Protein AF-A0A914DJX3-F1 (afdb_monomer)

Sequence (68 aa):
MNTVHKNAFRKYQNLEELRIDKCPNLDLIDKFAFKGLQKLRMLTISNNPKLTHIYKATFAGIGNEDSL

Nearest PDB structures (foldseek):
  7fig-assembly1_R  TM=9.323E-01  e=2.061E-03  Homo sapiens
  7utz-assembly1_R  TM=9.417E-01  e=5.380E-03  Homo sapiens
  7t9m-assembly1_R  TM=9.511E-01  e=7.408E-03  Homo sapiens
  7t9i-assembly1_R  TM=9.392E-01  e=1.087E-02  Homo sapiens
  7t9n-assembly1_R  TM=9.565E-01  e=2.198E-02  Homo sapiens

Foldseek 3Di:
DAELDACNPQVCLQDAEDEQAQPQPYQEYDANSVANVACHNYYHHYHHVNHDYYDPRSCPRHHNPPVD

Mean predicted aligned error: 3.22 Å

Organism: NCBI:txid290746

Solvent-accessible surface area (backbone atoms only — not comparable to full-atom values): 3676 Å² total; per-residue (Å²): 134,39,61,47,42,58,42,70,44,38,88,42,38,78,38,39,72,46,77,53,59,68,39,70,66,35,32,34,38,32,51,26,20,45,20,41,20,28,36,43,76,43,80,46,80,42,70,37,84,44,52,78,45,72,42,92,47,20,68,45,55,52,32,73,64,75,84,125

Structure (mmCIF, N/CA/C/O backbone):
data_AF-A0A914DJX3-F1
#
_entry.id   AF-A0A914DJX3-F1
#
loop_
_atom_site.group_PDB
_atom_site.id
_atom_site.type_symbol
_atom_site.label_atom_id
_atom_site.label_alt_id
_atom_site.label_comp_id
_atom_site.label_asym_id
_atom_site.label_entity_id
_atom_site.label_seq_id
_atom_site.pdbx_PDB_ins_code
_atom_site.Cartn_x
_atom_site.Cartn_y
_atom_site.Cartn_z
_atom_site.occupancy
_atom_site.B_iso_or_equiv
_atom_site.auth_seq_id
_atom_site.auth_comp_id
_atom_site.auth_asym_id
_atom_site.auth_atom_id
_atom_site.pdbx_PDB_model_num
ATOM 1 N N . MET A 1 1 ? -6.362 -0.775 -17.439 1.00 76.81 1 MET A N 1
ATOM 2 C CA . MET A 1 1 ? -5.460 -0.322 -16.368 1.00 76.81 1 MET A CA 1
ATOM 3 C C . MET A 1 1 ? -6.139 -0.641 -15.051 1.00 76.81 1 MET A C 1
ATOM 5 O O . MET A 1 1 ? -7.232 -0.132 -14.824 1.00 76.81 1 MET A O 1
ATOM 9 N N . ASN A 1 2 ? -5.580 -1.551 -14.258 1.00 95.56 2 ASN A N 1
ATOM 10 C CA . ASN A 1 2 ? -6.115 -1.904 -12.950 1.00 95.56 2 ASN A CA 1
ATOM 11 C C . ASN A 1 2 ? -5.488 -1.001 -11.901 1.00 95.56 2 ASN A C 1
ATOM 13 O O . ASN A 1 2 ? -4.263 -0.908 -11.781 1.00 95.56 2 ASN A O 1
ATOM 17 N N . THR A 1 3 ? -6.358 -0.359 -11.137 1.00 97.62 3 THR A N 1
ATOM 18 C CA . THR A 1 3 ? -5.990 0.734 -10.255 1.00 97.62 3 THR A CA 1
ATOM 19 C C . THR A 1 3 ? -6.575 0.499 -8.875 1.00 97.62 3 THR A C 1
ATOM 21 O O . THR A 1 3 ? -7.756 0.179 -8.738 1.00 97.62 3 THR A O 1
ATOM 24 N N . VAL A 1 4 ? -5.779 0.729 -7.832 1.00 98.12 4 VAL A N 1
ATOM 25 C CA . VAL A 1 4 ? -6.336 0.973 -6.498 1.00 98.12 4 VAL A CA 1
ATOM 26 C C . VAL A 1 4 ? -6.817 2.419 -6.466 1.00 98.12 4 VAL A C 1
ATOM 28 O O . VAL A 1 4 ? -6.018 3.355 -6.434 1.00 98.12 4 VAL A O 1
ATOM 31 N N . HIS A 1 5 ? -8.132 2.599 -6.532 1.00 98.12 5 HIS A N 1
ATOM 32 C CA . HIS A 1 5 ? -8.749 3.914 -6.657 1.00 98.12 5 HIS A CA 1
ATOM 33 C C . HIS A 1 5 ? -8.698 4.728 -5.361 1.00 98.12 5 HIS A C 1
ATOM 35 O O . HIS A 1 5 ? -8.606 4.198 -4.252 1.00 98.12 5 HIS A O 1
ATOM 41 N N . LYS A 1 6 ? -8.839 6.048 -5.504 1.00 97.75 6 LYS A N 1
ATOM 42 C CA . LYS A 1 6 ? -9.087 6.972 -4.395 1.00 97.75 6 LYS A CA 1
ATOM 43 C C . LYS A 1 6 ? -10.162 6.428 -3.443 1.00 97.75 6 LYS A C 1
ATOM 45 O O . LYS A 1 6 ? -11.241 6.041 -3.884 1.00 97.75 6 LYS A O 1
ATOM 50 N N . ASN A 1 7 ? -9.903 6.498 -2.134 1.00 96.88 7 ASN A N 1
ATOM 51 C CA . ASN A 1 7 ? -10.804 6.035 -1.072 1.00 96.88 7 ASN A CA 1
ATOM 52 C C . ASN A 1 7 ? -11.168 4.534 -1.131 1.00 96.88 7 ASN A C 1
ATOM 54 O O . ASN A 1 7 ? -12.151 4.150 -0.492 1.00 96.88 7 ASN A O 1
ATOM 58 N N . ALA A 1 8 ? -10.415 3.689 -1.849 1.00 97.94 8 ALA A N 1
ATOM 59 C CA . ALA A 1 8 ? -10.720 2.260 -2.002 1.00 97.94 8 ALA A CA 1
ATOM 60 C C . ALA A 1 8 ? -10.970 1.546 -0.662 1.00 97.94 8 ALA A C 1
ATOM 62 O O . ALA A 1 8 ? -11.816 0.656 -0.580 1.00 97.94 8 ALA A O 1
ATOM 63 N N . PHE A 1 9 ? -10.292 1.984 0.402 1.00 97.19 9 PHE A N 1
ATOM 64 C CA . PHE A 1 9 ? -10.388 1.377 1.728 1.00 97.19 9 PHE A CA 1
ATOM 65 C C . PHE A 1 9 ? -11.076 2.255 2.781 1.00 97.19 9 PHE A C 1
ATOM 67 O O . PHE A 1 9 ? -11.043 1.932 3.964 1.00 97.19 9 PHE A O 1
ATOM 74 N N . ARG A 1 10 ? -11.749 3.345 2.383 1.00 95.62 10 ARG A N 1
ATOM 75 C CA . ARG A 1 10 ? -12.279 4.359 3.320 1.00 95.62 10 ARG A CA 1
ATOM 76 C C . ARG A 1 10 ? -13.252 3.807 4.369 1.00 95.62 10 ARG A C 1
ATOM 78 O O . ARG A 1 10 ? -13.380 4.391 5.440 1.00 95.62 10 ARG A O 1
ATOM 85 N N . LYS A 1 11 ? -13.948 2.707 4.067 1.00 97.00 11 LYS A N 1
ATOM 86 C CA . LYS A 1 11 ? -14.889 2.059 4.995 1.00 97.00 11 LYS A CA 1
ATOM 87 C C . LYS A 1 11 ? -14.207 1.260 6.114 1.00 97.00 11 LYS A C 1
ATOM 89 O O . LYS A 1 11 ? -14.865 0.913 7.085 1.00 97.00 11 LYS A O 1
ATOM 94 N N . TYR A 1 12 ? -12.913 0.967 5.995 1.00 96.44 12 TYR A N 1
ATOM 95 C CA . TYR A 1 12 ? -12.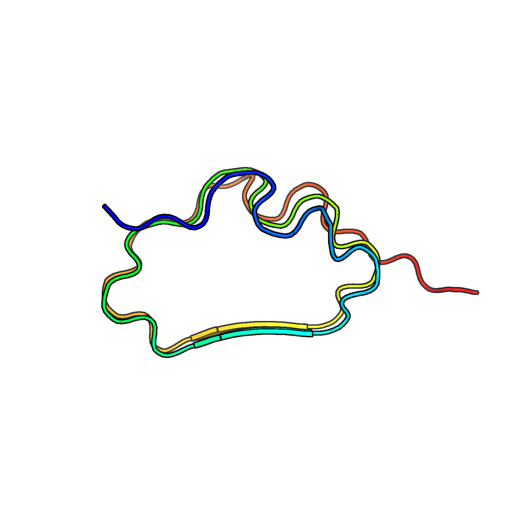175 0.120 6.930 1.00 96.44 12 TYR A CA 1
ATOM 96 C C . TYR A 1 12 ? -11.364 0.952 7.931 1.00 96.44 12 TYR A C 1
ATOM 98 O O . TYR A 1 12 ? -10.148 0.827 8.027 1.00 96.44 12 TYR A O 1
ATOM 106 N N . GLN A 1 13 ? -12.041 1.822 8.681 1.00 94.75 13 GLN A N 1
ATOM 107 C CA . GLN A 1 13 ? -11.384 2.777 9.586 1.00 94.75 13 GLN A CA 1
ATOM 108 C C . GLN A 1 13 ? -10.561 2.102 10.696 1.00 94.75 13 GLN A C 1
ATOM 110 O O . GLN A 1 13 ? -9.550 2.654 11.120 1.00 94.75 13 GLN A O 1
ATOM 115 N N . ASN A 1 14 ? -10.958 0.891 11.100 1.00 95.38 14 ASN A N 1
ATOM 116 C CA . ASN A 1 14 ? -10.284 0.085 12.122 1.00 95.38 14 ASN A CA 1
ATOM 117 C C . ASN A 1 14 ? -9.272 -0.933 11.554 1.00 95.38 14 ASN A C 1
ATOM 119 O O . ASN A 1 14 ? -8.838 -1.812 12.288 1.00 95.38 14 ASN A O 1
ATOM 123 N N . LEU A 1 15 ? -8.943 -0.892 10.256 1.00 96.44 15 LEU A N 1
ATOM 124 C CA . LEU A 1 15 ? -7.990 -1.840 9.668 1.00 96.44 15 LEU A CA 1
ATOM 125 C C . LEU A 1 15 ? -6.565 -1.530 10.137 1.00 96.44 15 LEU A C 1
ATOM 127 O O . LEU A 1 15 ? -6.064 -0.440 9.868 1.00 96.44 15 LEU A O 1
ATOM 131 N N . GLU A 1 16 ? -5.915 -2.504 10.773 1.00 96.12 16 GLU A N 1
ATOM 132 C CA . GLU A 1 16 ? -4.545 -2.361 11.288 1.00 96.12 16 GLU A CA 1
ATOM 133 C C . GLU A 1 16 ? -3.471 -2.826 10.301 1.00 96.12 16 GLU A C 1
ATOM 135 O O . GLU A 1 16 ? -2.388 -2.242 10.237 1.00 96.12 16 GLU A O 1
ATOM 140 N N . GLU A 1 17 ? -3.780 -3.828 9.477 1.00 97.00 17 GLU A N 1
ATOM 141 C CA . GLU A 1 17 ? -2.860 -4.356 8.472 1.00 97.00 17 GLU A CA 1
ATOM 142 C C . GLU A 1 17 ? -3.517 -4.424 7.092 1.00 97.00 17 GLU A C 1
ATOM 144 O O . GLU A 1 17 ? -4.606 -4.975 6.923 1.00 97.00 17 GLU A O 1
ATOM 149 N N . LEU A 1 18 ? -2.821 -3.906 6.080 1.00 97.69 18 LEU A N 1
ATOM 150 C CA . LEU A 1 18 ? -3.202 -4.018 4.677 1.00 97.69 18 LEU A CA 1
ATOM 151 C C . LEU A 1 18 ? -2.035 -4.589 3.873 1.00 97.69 18 LEU A C 1
ATOM 153 O O . LEU A 1 18 ? -0.950 -4.010 3.820 1.00 97.69 18 LEU A O 1
ATOM 157 N N . ARG A 1 19 ? -2.276 -5.713 3.197 1.00 98.19 19 ARG A N 1
ATOM 158 C CA . ARG A 1 19 ? -1.316 -6.327 2.276 1.00 98.19 19 ARG A CA 1
ATOM 159 C C . ARG A 1 19 ? -1.864 -6.312 0.854 1.00 98.19 19 ARG A C 1
ATOM 161 O O . ARG A 1 19 ? -2.908 -6.896 0.582 1.00 98.19 19 ARG A O 1
ATOM 168 N N . ILE A 1 20 ? -1.136 -5.655 -0.042 1.00 97.62 20 ILE A N 1
ATOM 169 C CA . ILE A 1 20 ? -1.321 -5.711 -1.493 1.00 97.62 20 ILE A CA 1
ATOM 170 C C . ILE A 1 20 ? -0.153 -6.530 -2.040 1.00 97.62 20 ILE A C 1
ATOM 172 O O . ILE A 1 20 ? 0.900 -5.989 -2.385 1.00 97.62 20 ILE A O 1
ATOM 176 N N . ASP A 1 21 ? -0.332 -7.847 -2.049 1.00 97.88 21 ASP A N 1
ATOM 177 C CA . ASP A 1 21 ? 0.683 -8.818 -2.456 1.00 97.88 21 ASP A CA 1
ATOM 178 C C . ASP A 1 21 ? 0.210 -9.621 -3.672 1.00 97.88 21 ASP A C 1
ATOM 180 O O . ASP A 1 21 ? -0.979 -9.923 -3.794 1.00 9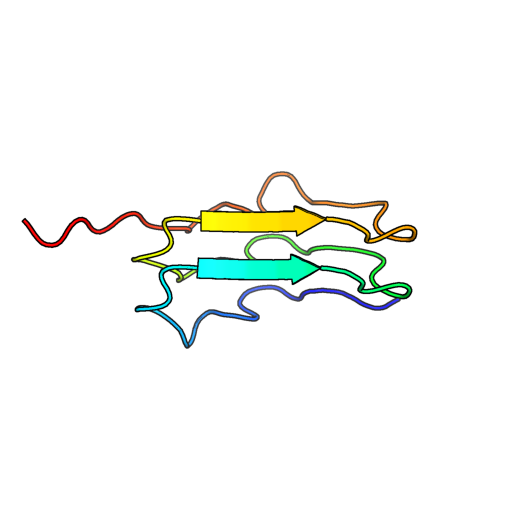7.88 21 ASP A O 1
ATOM 184 N N . LYS A 1 22 ? 1.143 -9.974 -4.565 1.00 97.75 22 LYS A N 1
ATOM 185 C CA . LYS A 1 22 ? 0.901 -10.864 -5.717 1.00 97.75 22 LYS A CA 1
ATOM 186 C C . LYS A 1 22 ? -0.299 -10.440 -6.572 1.00 97.75 22 LYS A C 1
ATOM 188 O O . LYS A 1 22 ? -1.102 -11.273 -6.988 1.00 97.75 22 LYS A O 1
ATOM 193 N N . CYS A 1 23 ? -0.408 -9.148 -6.874 1.00 97.50 23 CYS A N 1
ATOM 194 C CA . CYS A 1 23 ? -1.373 -8.608 -7.828 1.00 97.50 23 CYS A CA 1
ATOM 195 C C . CYS A 1 23 ? -0.681 -8.40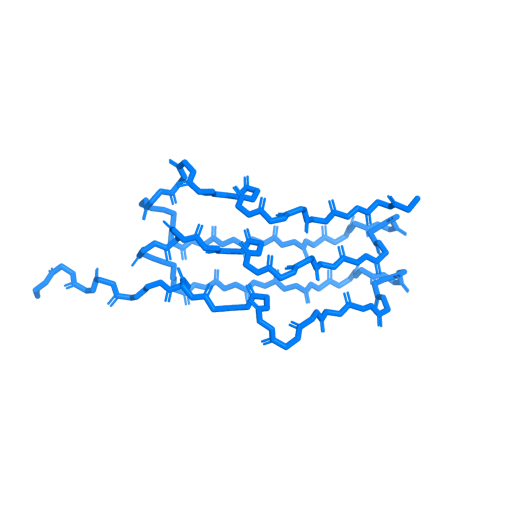2 -9.195 1.00 97.50 23 CYS A C 1
ATOM 197 O O . CYS A 1 23 ? -0.212 -7.299 -9.488 1.00 97.50 23 CYS A O 1
ATOM 199 N N . PRO A 1 24 ? -0.607 -9.431 -10.071 1.00 97.31 24 PRO A N 1
ATOM 200 C CA . PRO A 1 24 ? 0.195 -9.397 -11.304 1.00 97.31 24 PRO A CA 1
ATOM 201 C C . PRO A 1 24 ? -0.307 -8.396 -12.346 1.00 97.31 24 PRO A C 1
ATOM 203 O O . PRO A 1 24 ? 0.409 -8.082 -13.292 1.00 97.31 24 PRO A O 1
ATOM 206 N N . ASN A 1 25 ? -1.541 -7.919 -12.189 1.00 97.81 25 ASN A N 1
ATOM 207 C CA . ASN A 1 25 ? -2.181 -6.990 -13.106 1.00 97.81 25 ASN A CA 1
ATOM 208 C C . ASN A 1 25 ? -2.376 -5.592 -12.512 1.00 97.81 25 ASN A C 1
ATOM 210 O O . ASN A 1 25 ? -2.991 -4.770 -13.178 1.00 97.81 25 ASN A O 1
ATOM 214 N N . LEU A 1 26 ? -1.904 -5.327 -11.288 1.00 98.31 26 LEU A N 1
ATOM 215 C CA . LEU A 1 26 ? -1.993 -4.000 -10.681 1.00 98.31 26 LEU A CA 1
ATOM 216 C C . LEU A 1 26 ? -1.017 -3.052 -11.381 1.00 98.31 26 LEU A C 1
ATOM 218 O O . LEU A 1 26 ? 0.187 -3.276 -11.324 1.00 98.31 26 LEU A O 1
ATOM 222 N N . ASP A 1 27 ? -1.540 -1.999 -12.005 1.00 98.06 27 ASP A N 1
ATOM 223 C CA . ASP A 1 27 ? -0.743 -1.042 -12.776 1.00 98.06 27 ASP A CA 1
ATOM 224 C C . ASP A 1 27 ? -0.409 0.214 -11.951 1.00 98.06 27 ASP A C 1
ATOM 226 O O . ASP A 1 27 ? 0.692 0.765 -12.056 1.00 98.06 27 ASP A O 1
ATOM 230 N N . LEU A 1 28 ? -1.364 0.674 -11.127 1.00 98.12 28 LEU A N 1
ATOM 231 C CA . LEU A 1 28 ? -1.300 1.976 -10.459 1.00 98.12 28 LEU A CA 1
ATOM 232 C C . LEU A 1 28 ? -2.026 2.018 -9.106 1.00 98.12 28 LEU A C 1
ATOM 234 O O . LEU A 1 28 ? -3.065 1.388 -8.907 1.00 98.12 28 LEU A O 1
ATOM 238 N N . ILE A 1 29 ? -1.516 2.844 -8.191 1.00 98.31 29 ILE A N 1
ATOM 239 C CA . ILE A 1 29 ? -2.205 3.234 -6.954 1.00 98.31 29 ILE A CA 1
ATOM 240 C C . ILE A 1 29 ? -2.474 4.744 -6.987 1.00 98.31 29 ILE A C 1
ATOM 242 O O . ILE A 1 29 ? -1.549 5.551 -7.108 1.00 98.31 29 ILE A O 1
ATOM 246 N N . ASP A 1 30 ?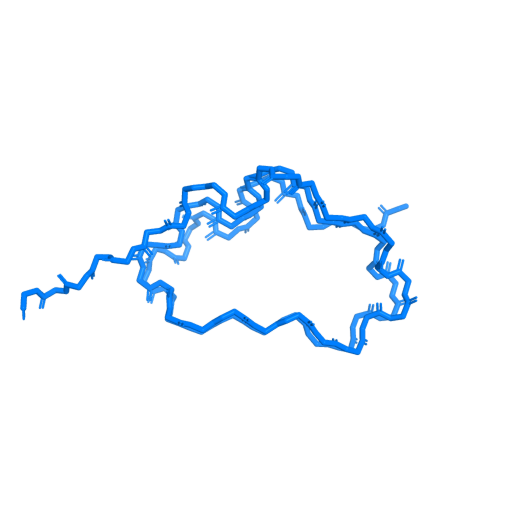 -3.755 5.113 -6.920 1.00 98.00 30 ASP A N 1
ATOM 247 C CA . ASP A 1 30 ? -4.228 6.488 -7.080 1.00 98.00 30 ASP A CA 1
ATOM 248 C C . ASP A 1 30 ? -3.995 7.341 -5.817 1.00 98.00 30 ASP A C 1
ATOM 250 O O . ASP A 1 30 ? -3.824 6.845 -4.698 1.00 98.00 30 ASP A O 1
ATOM 254 N N . LYS A 1 31 ? -4.033 8.667 -5.973 1.00 98.12 31 LYS A N 1
ATOM 255 C CA . LYS A 1 31 ? -3.983 9.606 -4.846 1.00 98.12 31 LYS A CA 1
ATOM 256 C C . LYS A 1 31 ? -5.099 9.314 -3.839 1.00 98.12 31 LYS A C 1
ATOM 258 O O . LYS A 1 31 ? -6.255 9.101 -4.207 1.00 98.12 31 LYS A O 1
ATOM 263 N N . PHE A 1 32 ?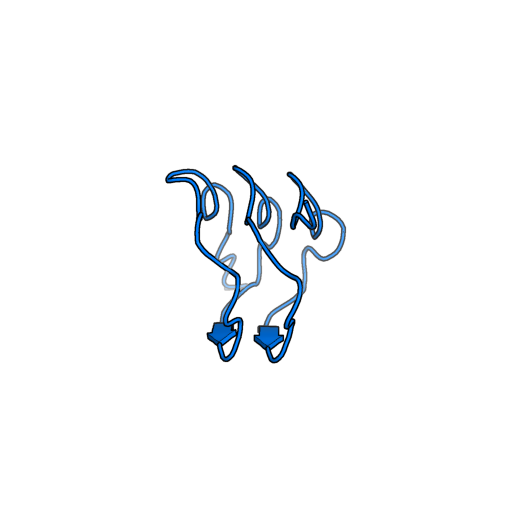 -4.768 9.388 -2.551 1.00 97.94 32 PHE A N 1
ATOM 264 C CA . PHE A 1 32 ? -5.691 9.128 -1.444 1.00 97.94 32 PHE A CA 1
ATOM 265 C C . PHE A 1 32 ? -6.321 7.722 -1.469 1.00 97.94 32 PHE A C 1
ATOM 267 O O . PHE A 1 32 ? -7.409 7.533 -0.920 1.00 97.94 32 PHE A O 1
ATOM 274 N N . ALA A 1 33 ? -5.683 6.733 -2.107 1.00 98.38 33 ALA A N 1
ATOM 275 C CA . ALA A 1 33 ? -6.151 5.345 -2.112 1.00 98.38 33 ALA A CA 1
ATOM 276 C C . ALA A 1 33 ? -6.362 4.793 -0.691 1.00 98.38 33 ALA A C 1
ATOM 278 O O . ALA A 1 33 ? -7.363 4.128 -0.423 1.00 98.38 33 ALA A O 1
ATOM 279 N N . PHE A 1 34 ? -5.468 5.154 0.233 1.00 97.75 34 PHE A N 1
ATOM 280 C CA . PHE A 1 34 ? -5.467 4.704 1.629 1.00 97.75 34 PHE A CA 1
ATOM 281 C C . PHE A 1 34 ? -6.124 5.692 2.604 1.00 97.75 34 PHE A C 1
ATOM 283 O O . PHE A 1 34 ? -6.025 5.534 3.819 1.00 97.75 34 PHE A O 1
ATOM 290 N N . LYS A 1 35 ? -6.801 6.729 2.095 1.00 97.00 35 LYS A N 1
ATOM 291 C CA . LYS A 1 35 ? -7.433 7.737 2.949 1.00 97.00 35 LYS A CA 1
ATOM 292 C C . LYS A 1 35 ? -8.534 7.119 3.812 1.00 97.00 35 LYS A C 1
ATOM 294 O O . LYS A 1 35 ? -9.460 6.494 3.294 1.00 97.00 35 LYS A O 1
ATOM 299 N N . GLY A 1 36 ? -8.486 7.407 5.111 1.00 95.44 36 GLY A N 1
ATOM 300 C CA . GLY A 1 36 ? -9.480 6.956 6.085 1.00 95.44 36 GLY A CA 1
ATOM 301 C C . GLY A 1 36 ? -9.102 5.677 6.826 1.00 95.44 36 GLY A C 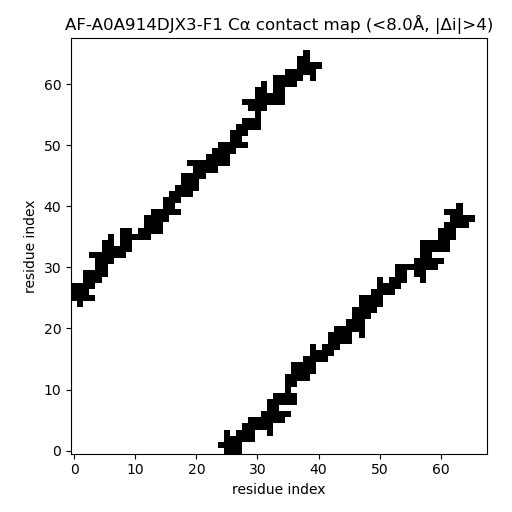1
ATOM 302 O O . GLY A 1 36 ? -9.875 5.249 7.676 1.00 95.44 36 GLY A O 1
ATOM 303 N N . LEU A 1 37 ? -7.940 5.090 6.536 1.00 96.62 37 LEU A N 1
ATOM 304 C CA . LEU A 1 37 ? -7.363 4.014 7.333 1.00 96.62 37 LEU A CA 1
ATOM 305 C C . LEU A 1 37 ? -6.721 4.619 8.592 1.00 96.62 37 LEU A C 1
ATOM 307 O O . LEU A 1 37 ? -5.543 4.962 8.574 1.00 96.62 37 LEU A O 1
ATOM 311 N N . GLN A 1 38 ? -7.524 4.848 9.636 1.00 94.38 38 GLN A N 1
ATOM 312 C CA . GLN A 1 38 ? -7.110 5.606 10.829 1.00 94.38 38 GLN A CA 1
ATOM 313 C C . GLN A 1 38 ? -6.298 4.787 11.832 1.00 94.38 38 GLN A C 1
ATOM 315 O O . GLN A 1 38 ? -5.578 5.364 12.637 1.00 94.38 38 GLN A O 1
ATOM 320 N N . LYS A 1 39 ? -6.414 3.459 11.785 1.00 95.06 39 LYS A N 1
ATOM 321 C CA . LYS A 1 39 ? -5.691 2.542 12.675 1.00 95.06 39 LYS A CA 1
ATOM 322 C C . LYS A 1 39 ? -4.608 1.736 11.961 1.00 95.06 39 LYS A C 1
ATOM 324 O O . LYS A 1 39 ? -4.161 0.730 12.493 1.00 95.06 39 LYS A O 1
ATOM 329 N N . LEU A 1 40 ? -4.207 2.126 10.749 1.00 95.44 40 LEU A N 1
ATOM 330 C CA . LEU A 1 40 ? -3.291 1.321 9.941 1.00 95.44 40 LEU A CA 1
ATOM 331 C C . LEU A 1 40 ? -1.866 1.401 10.480 1.00 95.44 40 LEU A C 1
ATOM 333 O O . LEU A 1 40 ? -1.235 2.454 10.446 1.00 95.44 40 LEU A O 1
ATOM 337 N N . ARG A 1 41 ? -1.340 0.252 10.893 1.00 93.69 41 ARG A N 1
ATOM 338 C CA . ARG A 1 41 ? 0.006 0.094 11.452 1.00 93.69 41 ARG A CA 1
ATOM 339 C C . ARG A 1 41 ? 0.970 -0.524 10.453 1.00 93.69 41 ARG A C 1
ATOM 341 O O . ARG A 1 41 ? 2.157 -0.213 10.470 1.00 93.69 41 ARG A O 1
ATOM 348 N N . MET A 1 42 ? 0.466 -1.388 9.570 1.00 95.56 42 MET A N 1
ATOM 349 C CA . MET A 1 42 ? 1.286 -2.065 8.572 1.00 95.56 42 MET A CA 1
ATOM 350 C C . MET A 1 42 ? 0.645 -2.022 7.190 1.00 95.56 42 MET A C 1
ATOM 352 O O . MET A 1 42 ? -0.461 -2.512 6.969 1.00 95.56 42 MET A O 1
ATOM 356 N N . LEU A 1 43 ? 1.392 -1.469 6.236 1.00 96.50 43 LEU A N 1
ATOM 357 C CA . LEU A 1 43 ? 1.067 -1.497 4.819 1.00 96.50 43 LEU A CA 1
ATOM 358 C C . LEU A 1 43 ? 2.190 -2.205 4.068 1.00 96.50 43 LEU A C 1
ATOM 360 O O . LEU A 1 43 ? 3.317 -1.718 4.020 1.00 96.50 43 LEU A O 1
ATOM 364 N N . THR A 1 44 ? 1.876 -3.342 3.454 1.00 98.06 44 THR A N 1
ATOM 365 C CA . THR A 1 44 ? 2.811 -4.060 2.584 1.00 98.06 44 THR A CA 1
ATOM 366 C C . THR A 1 44 ? 2.326 -3.988 1.146 1.00 98.06 44 THR A C 1
ATOM 368 O O . THR A 1 44 ? 1.189 -4.353 0.852 1.00 98.06 44 THR A O 1
ATOM 371 N N . ILE A 1 45 ? 3.198 -3.541 0.244 1.00 97.38 45 ILE A N 1
ATOM 372 C CA . ILE A 1 45 ? 2.974 -3.555 -1.203 1.00 97.38 45 ILE A CA 1
ATOM 373 C C . ILE A 1 45 ? 4.149 -4.318 -1.815 1.00 97.38 45 ILE A C 1
ATOM 375 O O . ILE A 1 45 ? 5.245 -3.777 -1.936 1.00 97.38 45 ILE A O 1
ATOM 379 N N . SER A 1 46 ? 3.938 -5.588 -2.150 1.00 97.81 46 SER A N 1
ATOM 380 C CA . SER A 1 46 ? 5.005 -6.511 -2.557 1.00 97.81 46 SER A CA 1
ATOM 381 C C . SER A 1 46 ? 4.584 -7.381 -3.736 1.00 97.81 46 SER A C 1
ATOM 383 O O . SER A 1 46 ? 3.401 -7.591 -3.977 1.00 97.81 46 SER A O 1
ATOM 385 N N . ASN A 1 47 ? 5.559 -7.889 -4.493 1.00 98.00 47 ASN A N 1
ATOM 386 C CA . ASN A 1 47 ? 5.328 -8.847 -5.583 1.00 98.00 47 ASN A CA 1
ATOM 387 C C . ASN A 1 47 ? 4.259 -8.404 -6.609 1.00 98.00 47 ASN A C 1
ATOM 389 O O . ASN A 1 47 ? 3.483 -9.222 -7.100 1.00 98.00 47 ASN A O 1
ATOM 393 N N . ASN A 1 48 ? 4.227 -7.109 -6.944 1.00 98.25 48 ASN A N 1
ATOM 394 C CA . ASN A 1 48 ? 3.311 -6.525 -7.930 1.00 98.25 48 ASN A CA 1
ATOM 395 C C . ASN A 1 48 ? 4.101 -6.104 -9.186 1.00 98.25 48 ASN A C 1
ATOM 397 O O . ASN A 1 48 ? 4.441 -4.930 -9.321 1.00 98.25 48 ASN A O 1
ATOM 401 N N . PRO A 1 49 ? 4.441 -7.034 -10.102 1.00 97.94 49 PRO A N 1
ATOM 402 C CA . PRO A 1 49 ? 5.414 -6.798 -11.179 1.00 97.94 49 PRO A CA 1
ATOM 403 C C . PRO A 1 49 ? 5.001 -5.739 -12.212 1.00 97.94 49 PRO A C 1
ATOM 405 O O . PRO A 1 49 ? 5.864 -5.201 -12.897 1.00 97.94 49 PRO A O 1
ATOM 408 N N . LYS A 1 50 ? 3.702 -5.437 -12.343 1.00 98.19 50 LYS A N 1
ATOM 409 C CA . LYS A 1 50 ? 3.194 -4.392 -13.249 1.00 98.19 50 LYS A CA 1
ATOM 410 C C . LYS A 1 50 ? 2.962 -3.040 -12.573 1.00 98.19 50 LYS A C 1
ATOM 412 O O . LYS A 1 50 ? 2.620 -2.077 -13.258 1.00 98.19 50 LYS A O 1
ATOM 417 N N . LEU A 1 5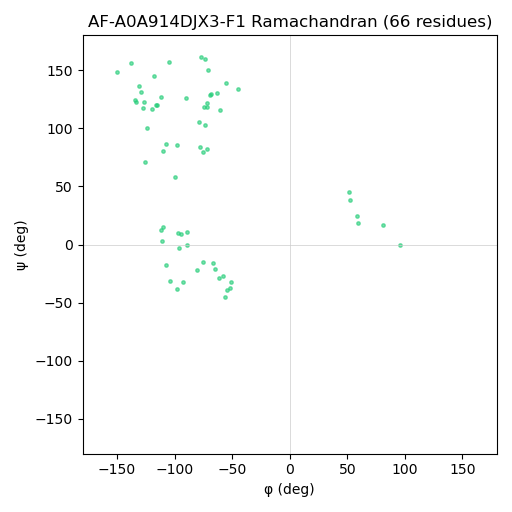1 ? 3.166 -2.941 -11.257 1.00 98.19 51 LEU A N 1
ATOM 418 C CA . LEU A 1 51 ? 2.941 -1.697 -10.534 1.00 98.19 51 LEU A CA 1
ATOM 419 C C . LEU A 1 51 ? 4.066 -0.718 -10.870 1.00 98.19 51 LEU A C 1
ATOM 421 O O . LEU A 1 51 ? 5.179 -0.833 -10.366 1.00 98.19 51 LEU A O 1
ATOM 425 N N . THR A 1 52 ? 3.759 0.249 -11.728 1.00 97.25 52 THR A N 1
ATOM 426 C CA . THR A 1 52 ? 4.733 1.240 -12.216 1.00 97.25 52 THR A CA 1
ATOM 427 C C . THR A 1 52 ? 4.506 2.626 -11.627 1.00 97.25 52 THR A 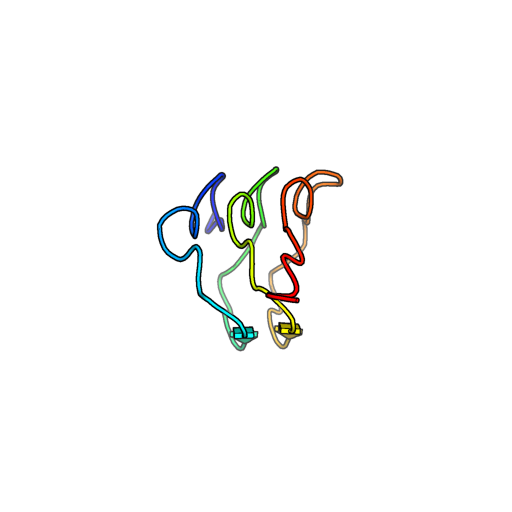C 1
ATOM 429 O O . THR A 1 52 ? 5.408 3.457 -11.664 1.00 97.25 52 THR A O 1
ATOM 432 N N . HIS A 1 53 ? 3.316 2.887 -11.073 1.00 97.69 53 HIS A N 1
ATOM 433 C CA . HIS A 1 53 ? 2.930 4.218 -10.611 1.00 97.69 53 HIS A CA 1
ATOM 434 C C . HIS A 1 53 ? 2.275 4.201 -9.226 1.00 97.69 53 HIS A C 1
ATOM 436 O O . HIS A 1 53 ? 1.240 3.574 -9.005 1.00 97.69 53 HIS A O 1
ATOM 442 N N . ILE A 1 54 ? 2.850 4.981 -8.309 1.00 97.19 54 ILE A N 1
ATOM 443 C CA . ILE A 1 54 ? 2.275 5.327 -7.006 1.00 97.19 54 ILE A CA 1
ATOM 444 C C . ILE A 1 54 ? 2.321 6.852 -6.892 1.00 97.19 54 ILE A C 1
ATOM 446 O O . ILE A 1 54 ? 3.398 7.447 -6.910 1.00 97.19 54 ILE A O 1
ATOM 450 N N . TYR A 1 55 ? 1.167 7.518 -6.794 1.00 96.62 55 TYR A N 1
ATOM 451 C CA . TYR A 1 55 ? 1.149 8.983 -6.706 1.00 96.62 55 TYR A CA 1
ATOM 452 C C . TYR A 1 55 ? 1.678 9.487 -5.358 1.00 96.62 55 TYR A C 1
ATOM 454 O O . TYR A 1 55 ? 1.445 8.873 -4.318 1.00 96.62 55 TYR A O 1
ATOM 462 N N . LYS A 1 56 ? 2.284 10.682 -5.343 1.00 95.00 56 LYS A N 1
ATOM 463 C CA . LYS A 1 56 ? 2.804 11.332 -4.122 1.00 95.00 56 LYS A CA 1
ATOM 464 C C . LYS A 1 56 ? 1.775 11.415 -2.982 1.00 95.00 56 LYS A C 1
ATOM 466 O O . LYS A 1 56 ? 2.119 11.236 -1.822 1.00 95.00 56 LYS A O 1
ATOM 471 N N . ALA A 1 57 ? 0.506 11.661 -3.310 1.00 97.25 57 ALA A N 1
ATOM 472 C CA . ALA A 1 57 ? -0.584 11.780 -2.337 1.00 97.25 57 ALA A CA 1
ATOM 473 C C . ALA A 1 57 ? -1.287 10.445 -2.014 1.00 97.25 57 ALA A C 1
ATOM 475 O O . ALA A 1 57 ? -2.346 10.449 -1.393 1.00 97.25 57 ALA A O 1
ATOM 476 N N . THR A 1 58 ? -0.746 9.301 -2.439 1.00 97.38 58 THR A N 1
ATOM 477 C CA . THR A 1 58 ? -1.324 7.967 -2.183 1.00 97.38 58 THR A CA 1
ATOM 478 C C . THR A 1 58 ? -1.525 7.698 -0.690 1.00 97.38 58 THR A C 1
ATOM 480 O O . THR A 1 58 ? -2.599 7.255 -0.282 1.00 97.38 58 THR A O 1
ATOM 483 N N . PHE A 1 59 ? -0.516 8.030 0.121 1.00 95.50 59 PHE A N 1
ATOM 484 C CA . PHE A 1 59 ? -0.489 7.802 1.571 1.00 95.50 59 PHE A CA 1
ATOM 485 C C . PHE A 1 59 ? -1.088 8.962 2.384 1.00 95.50 59 PHE A C 1
ATOM 487 O O . PHE A 1 59 ? -1.129 8.914 3.610 1.00 95.50 59 PHE A O 1
ATOM 494 N N . ALA A 1 60 ? -1.556 10.026 1.724 1.00 95.56 60 ALA A N 1
ATOM 495 C CA . ALA A 1 60 ? -2.145 11.162 2.419 1.00 95.56 60 ALA A CA 1
ATOM 496 C C . ALA A 1 60 ? -3.493 10.775 3.051 1.00 95.56 60 ALA A C 1
ATOM 498 O O . ALA A 1 60 ? -4.393 10.270 2.374 1.00 95.56 60 ALA A O 1
ATOM 499 N N . GLY A 1 61 ? -3.650 11.070 4.342 1.00 91.38 61 GLY A N 1
ATOM 500 C CA . GLY A 1 61 ? -4.861 10.750 5.099 1.00 91.38 61 GLY A CA 1
ATOM 501 C C . GLY A 1 61 ? -4.938 9.306 5.604 1.00 91.38 61 GLY A C 1
ATOM 502 O O . GLY A 1 61 ? -6.038 8.870 5.950 1.00 91.38 61 GLY A O 1
ATOM 503 N N . ILE A 1 62 ? -3.814 8.582 5.623 1.00 93.31 62 ILE A N 1
ATOM 504 C CA . ILE A 1 62 ? -3.606 7.491 6.584 1.00 93.31 62 ILE A CA 1
ATOM 505 C C . ILE A 1 62 ? -3.468 8.144 7.962 1.00 93.31 62 ILE A C 1
ATOM 507 O O . ILE A 1 62 ? -2.723 9.117 8.101 1.00 93.31 62 ILE A O 1
ATOM 511 N N . GLY A 1 63 ? -4.221 7.649 8.937 1.00 85.31 63 GLY A N 1
ATOM 512 C CA . GLY A 1 63 ? -4.091 8.057 10.331 1.00 85.31 63 GLY A CA 1
ATOM 513 C C . GLY A 1 63 ? -3.387 6.979 11.138 1.00 85.31 63 GLY A C 1
ATOM 514 O O . GLY A 1 63 ? -3.385 5.813 10.747 1.00 85.31 63 GLY A O 1
ATOM 515 N N . ASN A 1 64 ? -2.801 7.391 12.258 1.00 71.12 64 ASN A N 1
ATOM 516 C CA . ASN A 1 64 ? -2.368 6.492 13.320 1.00 71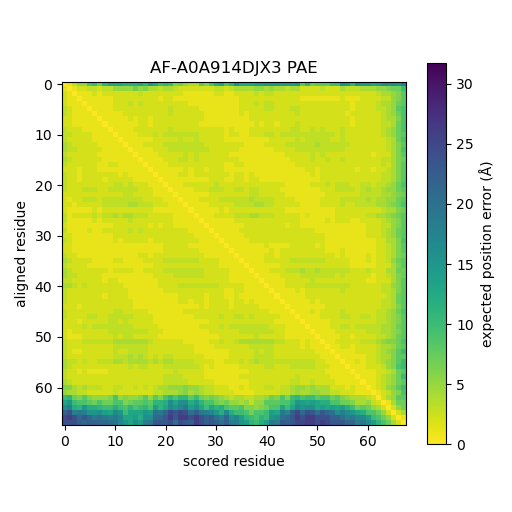.12 64 ASN A CA 1
ATOM 517 C C . ASN A 1 64 ? -3.009 6.971 14.627 1.00 71.12 64 ASN A C 1
ATOM 519 O O . ASN A 1 64 ? -2.361 7.606 15.457 1.00 71.12 64 ASN A O 1
ATOM 523 N N . GLU A 1 65 ? -4.323 6.778 14.739 1.00 73.38 65 GLU A N 1
ATOM 524 C CA . GLU A 1 65 ? -5.071 7.010 15.971 1.00 73.38 65 GLU A CA 1
ATOM 525 C C . GLU A 1 65 ? -4.706 5.906 16.971 1.00 73.38 65 GLU A C 1
ATOM 527 O O . GLU A 1 65 ? -5.410 4.900 17.107 1.00 73.38 65 GLU A O 1
ATOM 532 N N . ASP A 1 66 ? -3.581 6.089 17.664 1.00 64.62 66 ASP A N 1
ATOM 533 C CA . ASP A 1 66 ? -3.282 5.322 18.866 1.00 64.62 66 ASP A CA 1
ATOM 534 C C . ASP A 1 66 ? -4.398 5.613 19.878 1.00 64.62 66 ASP A C 1
ATOM 536 O O . ASP A 1 66 ? -4.642 6.752 20.283 1.00 64.62 66 ASP A O 1
ATOM 540 N N . SER A 1 67 ? -5.159 4.574 20.215 1.00 57.19 67 SER A N 1
ATOM 541 C CA . SER A 1 67 ? -6.216 4.656 21.217 1.00 57.19 67 SER A CA 1
ATOM 542 C C . SER A 1 67 ? -5.566 4.683 22.603 1.00 57.19 67 SER A C 1
ATOM 544 O O . SER A 1 67 ? -5.543 3.640 23.235 1.00 57.19 67 SER A O 1
ATOM 546 N N . LEU A 1 68 ? -5.059 5.859 23.007 1.00 49.12 68 LEU A N 1
ATOM 547 C CA . LEU A 1 68 ? -4.471 6.218 24.316 1.00 49.12 68 LEU A CA 1
ATOM 548 C C . LEU A 1 68 ? -3.356 5.305 24.861 1.00 49.12 68 LEU A C 1
ATOM 550 O O . LEU A 1 68 ? -3.615 4.131 25.195 1.00 49.12 68 LEU A O 1
#

Secondary structure (DSSP, 8-state):
-EEE-TTTTTT-TT--EEEEE--TTEEEE-TTTTTT-TB--EEEEES-TT--EE-TTTTTT--B----

InterPro domains:
  IPR001611 Leucine-rich repeat [PF13855] (14-62)
  IPR032675 Leucine-rich repeat domain superfamily [G3DSA:3.80.10.10] (1-68)

Radius of gyration: 11.95 Å; Cα contacts (8 Å, |Δi|>4): 162; chains: 1; bounding box: 20×23×41 Å

pLDDT: mean 93.94, std 9.54, range [49.12, 98.38]